Protein AF-A0A543CV51-F1 (afdb_monomer_lite)

Structure (mmCIF, N/CA/C/O backbone):
data_AF-A0A543CV51-F1
#
_entry.id   AF-A0A543CV51-F1
#
loop_
_atom_site.group_PDB
_atom_site.id
_atom_site.type_symbol
_atom_site.label_atom_id
_atom_site.label_alt_id
_atom_site.label_comp_id
_atom_site.label_asym_id
_atom_site.label_entity_id
_atom_site.label_seq_id
_atom_site.pdbx_PDB_ins_code
_atom_site.Cartn_x
_atom_site.Cartn_y
_atom_site.Cartn_z
_atom_site.occupancy
_atom_site.B_iso_or_equiv
_atom_site.auth_seq_id
_atom_site.auth_comp_id
_atom_site.auth_asym_id
_atom_site.auth_atom_id
_atom_site.pdbx_PDB_model_num
ATOM 1 N N . MET A 1 1 ? 0.407 -14.429 -9.354 1.00 71.06 1 MET A N 1
ATOM 2 C CA . MET A 1 1 ? 1.308 -13.337 -8.945 1.00 71.06 1 MET A CA 1
ATOM 3 C C . MET A 1 1 ? 0.396 -12.204 -8.533 1.00 71.06 1 MET A C 1
ATOM 5 O O . MET A 1 1 ? -0.414 -11.811 -9.364 1.00 71.06 1 MET A O 1
ATOM 9 N N . GLU A 1 2 ? 0.419 -11.804 -7.265 1.00 86.44 2 GLU A N 1
ATOM 10 C CA . GLU A 1 2 ? -0.402 -10.681 -6.795 1.00 86.44 2 GLU A CA 1
ATOM 11 C C . GLU A 1 2 ? 0.116 -9.375 -7.403 1.00 86.44 2 GLU A C 1
ATOM 13 O O . GLU A 1 2 ? 1.308 -9.220 -7.684 1.00 86.44 2 GLU A O 1
ATOM 18 N N . THR A 1 3 ? -0.809 -8.472 -7.697 1.00 95.50 3 THR A N 1
ATOM 19 C CA . THR A 1 3 ? -0.551 -7.191 -8.347 1.00 95.50 3 THR A CA 1
ATOM 20 C C . THR A 1 3 ? -0.551 -6.058 -7.324 1.00 95.50 3 THR A C 1
ATOM 22 O O . THR A 1 3 ? -1.076 -6.184 -6.220 1.00 95.50 3 THR A O 1
ATOM 25 N N . VAL A 1 4 ? -0.042 -4.885 -7.718 1.00 96.94 4 VAL A N 1
ATOM 26 C CA . VAL A 1 4 ? -0.166 -3.656 -6.911 1.00 96.94 4 VAL A CA 1
ATOM 27 C C . VAL A 1 4 ? -1.634 -3.379 -6.540 1.00 96.94 4 VAL A C 1
ATOM 29 O O . VAL A 1 4 ? -1.917 -2.937 -5.429 1.00 96.94 4 VAL A O 1
ATOM 32 N N . ALA A 1 5 ? -2.579 -3.663 -7.446 1.00 96.69 5 ALA A N 1
ATOM 33 C CA . ALA A 1 5 ? -4.007 -3.442 -7.216 1.00 96.69 5 ALA A CA 1
ATOM 34 C C . ALA A 1 5 ? -4.593 -4.381 -6.149 1.00 96.69 5 ALA A C 1
ATOM 36 O O . ALA A 1 5 ? -5.468 -3.956 -5.388 1.00 96.69 5 ALA A O 1
ATOM 37 N N . ASP A 1 6 ? -4.093 -5.615 -6.064 1.00 97.38 6 ASP A N 1
ATOM 38 C CA . ASP A 1 6 ? -4.524 -6.593 -5.063 1.00 97.38 6 ASP A CA 1
ATOM 39 C C . ASP A 1 6 ? -4.121 -6.120 -3.659 1.00 97.38 6 ASP A C 1
ATOM 41 O O . ASP A 1 6 ? -4.982 -5.972 -2.788 1.00 97.38 6 ASP A O 1
ATOM 45 N N . HIS A 1 7 ? -2.854 -5.733 -3.478 1.00 98.00 7 HIS A N 1
ATOM 46 C CA . HIS A 1 7 ? -2.342 -5.206 -2.206 1.00 98.00 7 HIS A CA 1
ATOM 47 C C . HIS A 1 7 ? -3.038 -3.906 -1.777 1.00 98.00 7 HIS A C 1
ATOM 49 O O . HIS A 1 7 ? -3.424 -3.745 -0.619 1.00 98.00 7 HIS A O 1
ATOM 55 N N . VAL A 1 8 ? -3.282 -2.972 -2.706 1.00 98.06 8 VAL A N 1
ATOM 56 C CA . VAL A 1 8 ? -4.037 -1.741 -2.401 1.00 98.06 8 VAL A CA 1
ATOM 57 C C . VAL A 1 8 ? -5.471 -2.059 -1.969 1.00 98.06 8 VAL A C 1
ATOM 59 O O . VAL A 1 8 ? -5.998 -1.425 -1.051 1.00 98.06 8 VAL A O 1
ATOM 62 N N . SER A 1 9 ? -6.117 -3.035 -2.608 1.00 98.00 9 SER A N 1
ATOM 63 C CA . SER A 1 9 ? -7.479 -3.444 -2.252 1.00 98.00 9 SER A CA 1
ATOM 64 C C . SER A 1 9 ? -7.526 -4.088 -0.865 1.00 98.00 9 SER A C 1
ATOM 66 O O . SER A 1 9 ? -8.396 -3.732 -0.067 1.00 98.00 9 SER A O 1
ATOM 68 N N . ALA A 1 10 ? -6.557 -4.948 -0.540 1.00 97.38 10 ALA A N 1
ATOM 69 C CA . ALA A 1 10 ? -6.417 -5.550 0.784 1.00 97.38 10 ALA A CA 1
ATOM 70 C C . ALA A 1 10 ? -6.156 -4.493 1.871 1.00 97.38 10 ALA A C 1
ATOM 72 O O . ALA A 1 10 ? -6.857 -4.460 2.884 1.00 97.38 10 ALA A O 1
ATOM 73 N N . ALA A 1 11 ? -5.237 -3.552 1.629 1.00 97.44 11 ALA A N 1
ATOM 74 C CA . ALA A 1 11 ? -4.960 -2.453 2.553 1.0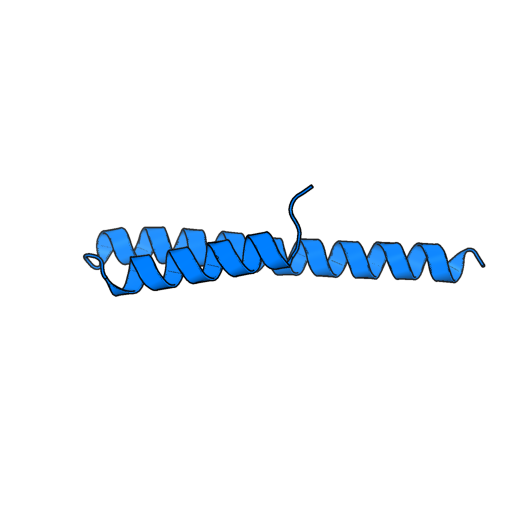0 97.44 11 ALA A CA 1
ATOM 75 C C . ALA A 1 11 ? -6.219 -1.621 2.852 1.00 97.44 11 ALA A C 1
ATOM 77 O O . ALA A 1 11 ? -6.512 -1.315 4.009 1.00 97.44 11 ALA A O 1
ATOM 78 N N . ARG A 1 12 ? -7.008 -1.289 1.820 1.00 97.81 12 ARG A N 1
ATOM 79 C CA . ARG A 1 12 ? -8.274 -0.553 1.983 1.00 97.81 12 ARG A CA 1
ATOM 80 C C . ARG A 1 12 ? -9.307 -1.337 2.785 1.00 97.81 12 ARG A C 1
ATOM 82 O O . ARG A 1 12 ? -9.996 -0.736 3.610 1.00 97.81 12 ARG A O 1
ATOM 89 N N . LEU A 1 13 ? -9.416 -2.645 2.553 1.00 97.19 13 LEU A N 1
ATOM 90 C CA . LEU A 1 13 ? -10.311 -3.508 3.317 1.00 97.19 13 LEU A CA 1
ATOM 91 C C . LEU A 1 13 ? -9.929 -3.501 4.802 1.00 97.19 13 LEU A C 1
ATOM 93 O O . LEU A 1 13 ? -10.784 -3.237 5.643 1.00 97.19 13 LEU A O 1
ATOM 97 N N . PHE A 1 14 ? -8.648 -3.684 5.125 1.00 96.75 14 PHE A N 1
ATOM 98 C CA . PHE A 1 14 ? -8.176 -3.687 6.510 1.00 96.75 14 PHE A CA 1
ATOM 99 C C . PHE A 1 14 ? -8.372 -2.342 7.219 1.00 96.75 14 PHE A C 1
ATOM 101 O O . PHE A 1 14 ? -8.770 -2.329 8.382 1.00 96.75 14 PHE A O 1
ATOM 108 N N . VAL A 1 15 ? -8.191 -1.208 6.530 1.00 95.62 15 VAL A N 1
ATOM 109 C CA . VAL A 1 15 ? -8.551 0.110 7.089 1.00 95.62 15 VAL A CA 1
ATOM 110 C C . VAL A 1 15 ? -10.051 0.195 7.363 1.00 95.62 15 VAL A C 1
ATOM 112 O O . VAL A 1 15 ? -10.450 0.630 8.441 1.00 95.62 15 VAL A O 1
ATOM 115 N N . SER A 1 16 ? -10.891 -0.230 6.416 1.00 95.69 16 SER A N 1
ATOM 116 C CA . SER A 1 16 ? -12.346 -0.210 6.599 1.00 95.69 16 SER A CA 1
ATOM 117 C C . SER A 1 16 ? -12.776 -1.052 7.799 1.00 95.69 16 SER A C 1
ATOM 119 O O . SER A 1 16 ? -13.608 -0.611 8.586 1.00 95.69 16 SER A O 1
ATOM 121 N N . GLU A 1 17 ? -12.194 -2.240 7.966 1.00 94.06 17 GLU A N 1
ATOM 122 C CA . GLU A 1 17 ? -12.440 -3.098 9.124 1.00 94.06 17 GLU A CA 1
ATOM 123 C C . GLU A 1 17 ? -11.976 -2.417 10.416 1.00 94.06 17 GLU A C 1
ATOM 125 O O . GLU A 1 17 ? -12.753 -2.327 11.366 1.00 94.06 17 GLU A O 1
ATOM 130 N N . ALA A 1 18 ? -10.762 -1.853 10.439 1.00 93.69 18 ALA A N 1
ATOM 131 C CA . ALA A 1 18 ? -10.205 -1.171 11.608 1.00 93.69 18 ALA A CA 1
ATOM 132 C C . ALA A 1 18 ? -11.100 -0.039 12.136 1.00 93.69 18 ALA A C 1
ATOM 134 O O . ALA A 1 18 ? -11.183 0.160 13.348 1.00 93.69 18 ALA A O 1
ATOM 135 N N . LEU A 1 19 ? -11.776 0.689 11.243 1.00 90.00 19 LEU A N 1
ATOM 136 C CA . LEU A 1 19 ? -12.672 1.799 11.591 1.00 90.00 19 LEU A CA 1
ATOM 137 C C . LEU A 1 19 ? -13.995 1.346 12.228 1.00 90.00 19 LEU A C 1
ATOM 139 O O . LEU A 1 19 ? -14.689 2.160 12.832 1.00 90.00 19 LEU A O 1
ATOM 143 N N . THR A 1 20 ? -14.353 0.068 12.092 1.00 90.62 20 THR A N 1
ATOM 144 C CA . THR A 1 20 ? -15.614 -0.498 12.606 1.00 90.62 20 THR A CA 1
ATOM 145 C C . THR A 1 20 ? -15.441 -1.331 13.879 1.00 90.62 20 THR A C 1
ATOM 147 O O . THR A 1 20 ? -16.428 -1.805 14.439 1.00 90.62 20 THR A O 1
ATOM 150 N N . LEU A 1 21 ? -14.201 -1.516 14.340 1.00 85.00 21 LEU A N 1
ATOM 151 C CA . LEU A 1 21 ? -13.841 -2.451 15.406 1.00 85.00 21 LEU A CA 1
ATOM 152 C C . LEU A 1 21 ? -13.464 -1.750 16.719 1.00 85.00 21 LEU A C 1
ATOM 154 O O . LEU A 1 21 ? -13.144 -0.563 16.751 1.00 85.00 21 LEU A O 1
ATOM 158 N N . ASP A 1 22 ? -13.456 -2.526 17.808 1.00 79.94 22 ASP A N 1
ATOM 159 C CA . ASP A 1 22 ? -12.880 -2.118 19.096 1.00 79.94 22 ASP A CA 1
ATOM 160 C C . ASP A 1 22 ? -11.413 -1.652 18.923 1.00 79.94 22 ASP A C 1
ATOM 162 O O . ASP A 1 22 ? -10.679 -2.264 18.137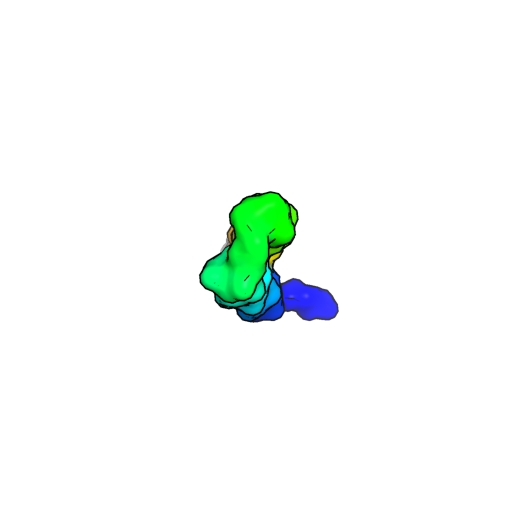 1.00 79.94 22 ASP A O 1
ATOM 166 N N . PRO A 1 23 ? -10.939 -0.621 19.653 1.00 75.88 23 PRO A N 1
ATOM 167 C CA . PRO A 1 23 ? -9.613 -0.023 19.458 1.00 75.88 23 PRO A CA 1
ATOM 168 C C . PRO A 1 23 ? -8.424 -1.001 19.463 1.00 75.88 23 PRO A C 1
ATOM 170 O O . PRO A 1 23 ? -7.414 -0.754 18.795 1.00 75.88 23 PRO A O 1
ATOM 173 N N . ARG A 1 24 ? -8.513 -2.124 20.188 1.00 74.38 24 ARG A N 1
ATOM 174 C CA . ARG A 1 24 ? -7.440 -3.136 20.198 1.00 74.38 24 ARG A CA 1
ATOM 175 C C . ARG A 1 24 ? -7.369 -3.909 18.885 1.00 74.38 24 ARG A C 1
ATOM 177 O O . ARG A 1 24 ? -6.296 -4.015 18.300 1.00 74.38 24 ARG A O 1
ATOM 184 N N . VAL A 1 25 ? -8.513 -4.375 18.389 1.00 74.56 25 VAL A N 1
ATOM 185 C CA . VAL A 1 25 ? -8.606 -5.066 17.092 1.00 74.56 25 VAL A CA 1
ATOM 186 C C . VAL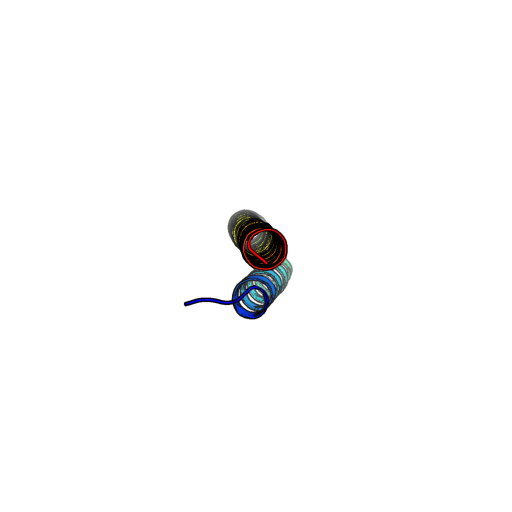 A 1 25 ? -8.360 -4.079 15.944 1.00 74.56 25 VAL A C 1
ATOM 188 O O . VAL A 1 25 ? -7.761 -4.428 14.929 1.00 74.56 25 VAL A O 1
ATOM 191 N N . SER A 1 26 ? -8.736 -2.812 16.140 1.00 87.31 26 SER A N 1
ATOM 192 C CA . SER A 1 26 ? -8.411 -1.711 15.233 1.00 87.31 26 SER A CA 1
ATOM 193 C C . SER A 1 26 ? -6.898 -1.589 15.014 1.00 87.31 26 SER A C 1
ATOM 195 O O . SER A 1 26 ? -6.454 -1.490 13.875 1.00 87.31 26 SER A O 1
ATOM 197 N N . SER A 1 27 ? -6.084 -1.713 16.071 1.00 91.38 27 SER A N 1
ATOM 198 C CA . SER A 1 27 ? -4.616 -1.635 15.969 1.00 91.38 27 SER A CA 1
ATOM 199 C C . SER A 1 27 ? -4.016 -2.762 15.120 1.00 91.38 27 SER A C 1
ATOM 201 O O . SER A 1 27 ? -3.170 -2.503 14.267 1.00 91.38 27 SER A O 1
ATOM 203 N N . GLU A 1 28 ? -4.475 -4.005 15.298 1.00 94.69 28 GLU A N 1
ATOM 204 C CA . GLU A 1 28 ? -4.017 -5.147 14.489 1.00 94.69 28 GLU A CA 1
ATOM 205 C C . GLU A 1 28 ? -4.393 -4.986 13.012 1.00 94.69 28 GLU A C 1
ATOM 207 O O . GLU A 1 28 ? -3.581 -5.245 12.122 1.00 94.69 28 GLU A O 1
ATOM 212 N N . LYS A 1 29 ? -5.606 -4.498 12.736 1.00 95.00 29 LYS A N 1
ATOM 213 C CA . LYS A 1 29 ? -6.063 -4.238 11.368 1.00 95.00 29 LYS A CA 1
ATOM 214 C C . LYS A 1 29 ? -5.316 -3.083 10.710 1.00 95.00 29 LYS A C 1
ATOM 216 O O . LYS A 1 29 ? -5.000 -3.172 9.528 1.00 95.00 29 LYS A O 1
ATOM 221 N N . LEU A 1 30 ? -4.956 -2.043 11.460 1.00 94.88 30 LEU A N 1
ATOM 222 C CA . LEU A 1 30 ? -4.100 -0.969 10.952 1.00 94.88 30 LEU A CA 1
ATOM 223 C C . LEU A 1 30 ? -2.682 -1.466 10.635 1.00 94.88 30 LEU A C 1
ATOM 225 O O . LEU A 1 30 ? -2.129 -1.078 9.608 1.00 94.88 30 LEU A O 1
ATOM 229 N N . LEU A 1 31 ? -2.116 -2.362 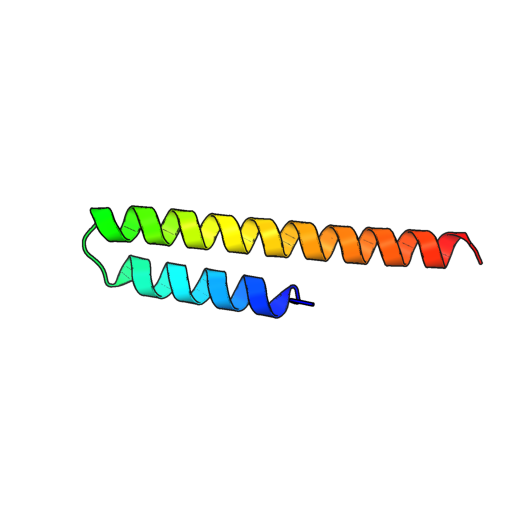11.451 1.00 96.69 31 LEU A N 1
ATOM 230 C CA . LEU A 1 31 ? -0.826 -2.995 11.154 1.00 96.69 31 LEU A CA 1
ATOM 231 C C . LEU A 1 31 ? -0.894 -3.858 9.886 1.00 96.69 31 LEU A C 1
ATOM 233 O O . LEU A 1 31 ? -0.007 -3.765 9.038 1.00 96.69 31 LEU A O 1
ATOM 237 N N . ALA A 1 32 ? -1.959 -4.645 9.717 1.00 96.94 32 ALA A N 1
ATOM 238 C CA . ALA A 1 32 ? -2.181 -5.421 8.497 1.00 96.94 32 ALA A CA 1
ATOM 239 C C . ALA A 1 32 ? -2.347 -4.512 7.264 1.00 96.94 32 ALA A C 1
ATOM 241 O O . ALA A 1 32 ? -1.724 -4.746 6.231 1.00 96.94 32 ALA A O 1
ATOM 242 N N . ALA A 1 33 ? -3.114 -3.423 7.385 1.00 97.62 33 ALA A N 1
ATOM 243 C CA . ALA A 1 33 ? -3.262 -2.429 6.324 1.00 97.62 33 ALA A CA 1
ATOM 244 C C . ALA A 1 33 ? -1.921 -1.797 5.924 1.00 97.62 33 ALA A C 1
ATOM 246 O O . ALA A 1 33 ? -1.642 -1.620 4.738 1.00 97.62 33 ALA A O 1
ATOM 247 N N . GLN A 1 34 ? -1.080 -1.472 6.909 1.00 98.19 34 GLN A N 1
ATOM 248 C CA . GLN A 1 34 ? 0.253 -0.928 6.673 1.00 98.19 34 GLN A CA 1
ATOM 249 C C . GLN A 1 34 ? 1.162 -1.939 5.962 1.00 98.19 34 GLN A C 1
ATOM 251 O O . GLN A 1 34 ? 1.910 -1.552 5.060 1.00 98.19 34 GLN A O 1
ATOM 256 N N . ALA A 1 35 ? 1.112 -3.215 6.352 1.00 98.06 35 ALA A N 1
ATOM 257 C CA . ALA A 1 35 ? 1.890 -4.269 5.710 1.00 98.06 35 ALA A CA 1
ATOM 258 C C . ALA A 1 35 ? 1.521 -4.402 4.223 1.00 98.06 35 ALA A C 1
ATOM 260 O O . ALA A 1 35 ? 2.408 -4.347 3.372 1.00 98.06 35 ALA A O 1
ATOM 261 N N . GLU A 1 36 ? 0.226 -4.453 3.903 1.00 98.25 36 GLU A N 1
ATOM 262 C CA . GLU A 1 36 ? -0.254 -4.516 2.516 1.00 98.25 36 GLU A CA 1
ATOM 263 C C . GLU A 1 36 ? 0.108 -3.268 1.707 1.00 98.25 36 GLU A C 1
ATOM 265 O O . GLU A 1 36 ? 0.577 -3.365 0.574 1.00 98.25 36 GLU A O 1
ATOM 270 N N . ALA A 1 37 ? -0.023 -2.075 2.293 1.00 97.94 37 ALA A N 1
ATOM 271 C CA . ALA A 1 37 ? 0.400 -0.844 1.630 1.00 97.94 37 ALA A CA 1
ATOM 272 C C . ALA A 1 37 ? 1.912 -0.840 1.337 1.00 97.94 37 ALA A C 1
ATOM 274 O O . ALA A 1 37 ? 2.341 -0.372 0.282 1.00 97.94 37 ALA A O 1
ATOM 275 N N . THR A 1 38 ? 2.722 -1.392 2.245 1.00 98.38 38 THR A N 1
ATOM 276 C CA . THR A 1 38 ? 4.174 -1.526 2.055 1.00 98.38 38 THR A CA 1
ATOM 277 C C . THR A 1 38 ? 4.492 -2.506 0.927 1.00 98.38 38 THR A C 1
ATOM 279 O O . THR A 1 38 ? 5.332 -2.198 0.079 1.00 98.38 38 THR A O 1
ATOM 282 N N . LEU A 1 39 ? 3.794 -3.647 0.870 1.00 97.94 39 LEU A N 1
ATOM 283 C CA . LEU A 1 39 ? 3.921 -4.603 -0.231 1.00 97.94 39 LEU A CA 1
ATOM 284 C C . LEU A 1 39 ? 3.541 -3.965 -1.569 1.00 97.94 39 LEU A C 1
ATOM 286 O O . LEU A 1 39 ? 4.318 -4.061 -2.512 1.00 97.94 39 LEU A O 1
ATOM 290 N N . ALA A 1 40 ? 2.426 -3.230 -1.641 1.00 98.19 40 ALA A N 1
ATOM 291 C CA . ALA A 1 40 ? 2.008 -2.538 -2.861 1.00 98.19 40 ALA A CA 1
ATOM 292 C C . ALA A 1 40 ? 3.108 -1.618 -3.419 1.00 98.19 40 ALA A C 1
ATOM 294 O O . A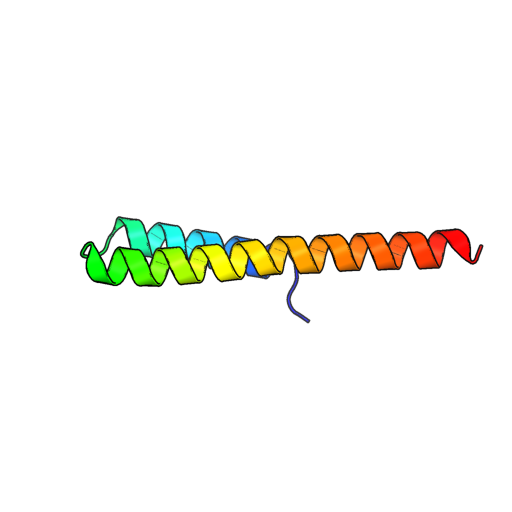LA A 1 40 ? 3.373 -1.614 -4.624 1.00 98.19 40 ALA A O 1
ATOM 295 N N . VAL A 1 41 ? 3.767 -0.852 -2.539 1.00 98.25 41 VAL A N 1
ATOM 296 C CA . VAL A 1 41 ? 4.888 0.021 -2.915 1.00 98.25 41 VAL A CA 1
ATOM 297 C C . VAL A 1 41 ? 6.084 -0.801 -3.392 1.00 98.25 41 VAL A C 1
ATOM 299 O O . VAL A 1 41 ? 6.644 -0.484 -4.440 1.00 98.25 41 VAL A O 1
ATOM 302 N N . ALA A 1 42 ? 6.460 -1.858 -2.670 1.00 97.81 42 ALA A N 1
ATOM 303 C CA . ALA A 1 42 ? 7.572 -2.725 -3.057 1.00 97.81 42 ALA A CA 1
ATOM 304 C C . ALA A 1 42 ? 7.341 -3.360 -4.440 1.00 97.81 42 ALA A C 1
ATOM 306 O O . ALA A 1 42 ? 8.192 -3.243 -5.318 1.00 97.81 42 ALA A O 1
ATOM 307 N N . THR A 1 43 ? 6.153 -3.920 -4.681 1.00 97.44 43 THR A N 1
ATOM 308 C CA . THR A 1 43 ? 5.767 -4.503 -5.973 1.00 97.44 43 THR A CA 1
ATOM 309 C C . THR A 1 43 ? 5.808 -3.472 -7.102 1.00 97.44 43 THR A C 1
ATOM 311 O O . THR A 1 43 ? 6.272 -3.773 -8.203 1.00 97.44 43 THR A O 1
ATOM 314 N N . ALA A 1 44 ? 5.351 -2.241 -6.851 1.00 97.44 44 ALA A N 1
ATOM 315 C CA . ALA A 1 44 ? 5.410 -1.169 -7.843 1.00 97.44 44 ALA A CA 1
ATOM 316 C C . ALA A 1 44 ? 6.860 -0.787 -8.186 1.00 97.44 44 ALA A C 1
ATOM 318 O O . ALA A 1 44 ? 7.195 -0.626 -9.361 1.00 97.44 44 ALA A O 1
ATOM 319 N N . LEU A 1 45 ? 7.729 -0.676 -7.176 1.00 97.88 45 LEU A N 1
ATOM 320 C CA . LEU A 1 45 ? 9.151 -0.384 -7.364 1.00 97.88 45 LEU A CA 1
ATOM 321 C C . LEU A 1 45 ? 9.868 -1.499 -8.133 1.00 97.88 45 LEU A C 1
ATOM 323 O O . LEU A 1 45 ? 10.651 -1.199 -9.034 1.00 97.88 45 LEU A O 1
ATOM 327 N N . ASP A 1 46 ? 9.559 -2.762 -7.841 1.00 96.62 46 ASP A N 1
ATOM 328 C CA . ASP A 1 46 ? 10.102 -3.910 -8.572 1.00 96.62 46 ASP A CA 1
ATOM 329 C C . ASP A 1 46 ? 9.682 -3.895 -10.046 1.00 96.62 46 ASP A C 1
ATOM 331 O O . ASP A 1 46 ? 10.515 -4.116 -10.931 1.00 96.62 46 ASP A O 1
ATOM 335 N N . GLY A 1 47 ? 8.417 -3.563 -10.327 1.00 94.75 47 GLY A N 1
ATOM 336 C CA . GLY A 1 47 ? 7.918 -3.387 -11.692 1.00 94.75 47 GLY A CA 1
ATOM 337 C C . GLY A 1 47 ? 8.647 -2.272 -12.448 1.00 94.75 47 GLY A C 1
ATOM 338 O O . GLY A 1 47 ? 9.073 -2.468 -13.587 1.00 94.75 47 GLY A O 1
ATOM 339 N N . ILE A 1 48 ? 8.868 -1.121 -11.801 1.00 95.94 48 ILE A N 1
ATOM 340 C CA . ILE A 1 48 ? 9.654 -0.013 -12.371 1.00 95.94 48 ILE A CA 1
ATOM 341 C C . ILE A 1 48 ? 11.097 -0.460 -12.643 1.00 95.94 48 ILE A C 1
ATOM 343 O O . ILE A 1 48 ? 11.639 -0.200 -13.718 1.00 95.94 48 ILE A O 1
ATOM 347 N N . ALA A 1 49 ? 11.728 -1.153 -11.694 1.00 95.31 49 ALA A N 1
ATOM 348 C CA . ALA A 1 49 ? 13.093 -1.642 -11.843 1.00 95.31 49 ALA A CA 1
ATOM 349 C C . ALA A 1 49 ? 13.225 -2.665 -12.985 1.00 95.31 49 ALA A C 1
ATOM 351 O O . ALA A 1 49 ? 14.219 -2.647 -13.716 1.00 95.31 49 ALA A O 1
ATOM 352 N N . ALA A 1 50 ? 12.232 -3.541 -13.165 1.00 94.12 50 ALA A N 1
ATOM 353 C CA . ALA A 1 50 ? 12.164 -4.464 -14.294 1.00 94.12 50 ALA A CA 1
ATOM 354 C C . ALA A 1 50 ? 12.079 -3.710 -15.630 1.00 94.12 50 ALA A C 1
ATOM 356 O O . ALA A 1 50 ? 12.949 -3.904 -16.480 1.00 94.12 50 ALA A O 1
ATOM 357 N N . ALA A 1 51 ? 11.142 -2.767 -15.760 1.00 93.62 51 ALA A N 1
ATOM 358 C CA . ALA A 1 51 ? 10.977 -1.963 -16.971 1.00 93.62 51 ALA A CA 1
ATOM 359 C C . ALA A 1 51 ? 12.246 -1.168 -17.338 1.00 93.62 51 ALA A C 1
ATOM 361 O O . ALA A 1 51 ? 12.627 -1.094 -18.505 1.00 93.62 51 ALA A O 1
ATOM 362 N N . ILE A 1 52 ? 12.952 -0.609 -16.345 1.00 95.38 52 ILE A N 1
ATOM 363 C CA . ILE A 1 52 ? 14.230 0.087 -16.567 1.00 95.38 52 ILE A CA 1
ATOM 364 C C . ILE A 1 52 ? 15.310 -0.871 -17.085 1.00 95.38 52 ILE A C 1
ATOM 366 O O . ILE A 1 52 ? 16.084 -0.487 -17.959 1.00 95.38 52 ILE A O 1
ATOM 370 N N . ARG A 1 53 ? 15.413 -2.092 -16.538 1.00 94.44 53 ARG A N 1
ATOM 371 C CA . ARG A 1 53 ? 16.404 -3.083 -16.998 1.00 94.44 53 ARG A CA 1
ATOM 372 C C . ARG A 1 53 ? 16.138 -3.510 -18.437 1.00 94.44 53 ARG A C 1
ATOM 374 O O . ARG A 1 53 ? 17.079 -3.569 -19.220 1.00 94.44 53 ARG A O 1
ATOM 381 N N . GLU A 1 54 ? 14.877 -3.745 -18.781 1.00 91.88 54 GLU A N 1
ATOM 382 C CA . GLU A 1 54 ? 14.457 -4.088 -20.142 1.00 91.88 54 GLU A CA 1
ATOM 383 C C . GLU A 1 54 ? 14.747 -2.941 -21.121 1.00 91.88 54 GLU A C 1
ATOM 385 O O . GLU A 1 54 ? 15.361 -3.158 -22.162 1.00 91.88 54 GLU A O 1
ATOM 390 N N . GLY A 1 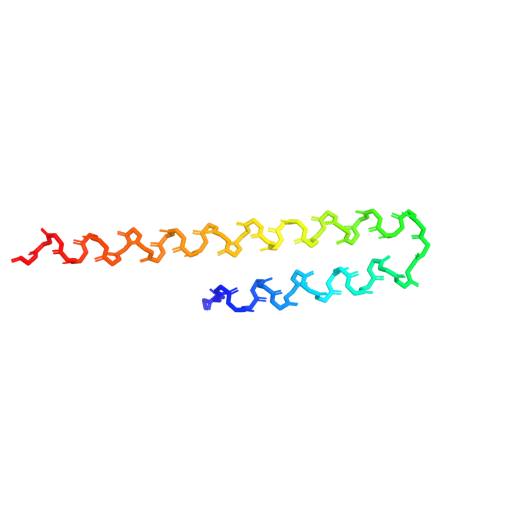55 ? 14.429 -1.698 -20.745 1.00 86.44 55 GLY A N 1
ATOM 391 C CA . GLY A 1 55 ? 14.684 -0.512 -21.569 1.00 86.44 55 GLY A CA 1
ATOM 392 C C . GLY A 1 55 ? 16.152 -0.075 -21.681 1.00 86.44 55 GLY A C 1
ATOM 393 O O . GLY A 1 55 ? 16.447 0.810 -22.476 1.00 86.44 55 GLY A O 1
ATOM 394 N N . LYS A 1 56 ? 17.070 -0.655 -20.894 1.00 70.44 56 LYS A N 1
ATOM 395 C CA . LYS A 1 56 ? 18.524 -0.382 -20.941 1.00 70.44 56 LYS A CA 1
ATOM 396 C C . LYS A 1 56 ? 19.339 -1.473 -21.646 1.00 70.44 56 LYS A C 1
ATOM 398 O O . LYS A 1 56 ? 20.540 -1.291 -21.831 1.00 70.44 56 LYS A O 1
ATOM 403 N N . GLY A 1 57 ? 18.718 -2.607 -21.976 1.00 60.44 57 GLY A N 1
ATOM 404 C CA . GLY A 1 57 ? 19.318 -3.672 -22.789 1.00 60.44 57 GLY A CA 1
ATOM 405 C C . GLY A 1 57 ? 19.055 -3.530 -24.293 1.00 60.44 57 GLY A C 1
ATOM 406 O O . GLY A 1 57 ? 19.561 -4.341 -25.066 1.00 60.44 57 GLY A O 1
ATOM 407 N N . HIS A 1 58 ? 18.261 -2.527 -24.677 1.00 46.56 58 HIS A N 1
ATOM 408 C CA . HIS A 1 58 ? 17.982 -2.096 -26.048 1.00 46.56 58 HIS A CA 1
ATOM 409 C C . HIS A 1 58 ? 18.852 -0.889 -26.411 1.00 46.56 58 HIS A C 1
ATOM 411 O O . HIS A 1 58 ? 19.222 -0.785 -27.601 1.00 46.56 58 HIS A O 1
#

Organism: NCBI:txid1490222

Sequence (58 aa):
METVADHVSAARLFVSEALTLDPRVSSEKLLAAQAEATLAVATALDGIAAAIREGKGH

Secondary structure (DSSP, 8-state):
---HHHHHHHHHHHHHHHTTS-HHHHHHHHHHHHHHHHHHHHHHHHHHHHHHHHHH--

Foldseek 3Di:
DDALVNLQVQLVVLCVVLVVDDVVSVVVSNVSSVVSNVVSVVRVVVVVVVVVVVVVVD

pLDDT: mean 91.73, std 10.26, range [46.56, 98.38]

Radius of gyration: 15.28 Å; chains: 1; bounding box: 35×15×46 Å